Protein AF-A0A2N1W9L8-F1 (afdb_monomer_lite)

Foldseek 3Di:
DDDDDDDDDDDDDDPDDDDDDDDDDPPDDDDDDDDDDPPPPPPPPPPPVVVVVVVVVVVVVVVVLLVQLVVLCVVLVHDSVLSSVLQVVCVVVVHDSVVSSVVCCVQAVSDQQDADPVGDGD

Sequence (122 aa):
MLKRLMAQGAVLGVGALALLGLGTVSSFLAGPMTSDTVIDTTVVIPVDSTTMASQLAMTRGELERAHRILEFSGRYRIPAALSARIYDTAVAEGIPPALGFQLVKIESGFKNTAQSHMDAIG

Structure (mmCIF, N/CA/C/O backbone):
data_AF-A0A2N1W9L8-F1
#
_entry.id   AF-A0A2N1W9L8-F1
#
loop_
_atom_site.group_PDB
_atom_site.id
_atom_site.type_symbol
_atom_site.label_atom_id
_atom_site.label_alt_id
_atom_site.label_comp_id
_atom_site.label_asym_id
_atom_site.label_entity_id
_atom_site.label_seq_id
_atom_site.pdbx_PDB_ins_code
_atom_site.Cartn_x
_atom_site.Cartn_y
_atom_site.Cartn_z
_atom_site.occupancy
_atom_site.B_iso_or_equiv
_atom_site.auth_seq_id
_atom_site.auth_comp_id
_atom_site.auth_asym_id
_atom_site.auth_atom_id
_atom_site.pdbx_PDB_model_num
ATOM 1 N N . MET A 1 1 ? 30.190 -41.091 55.074 1.00 44.47 1 MET A N 1
ATOM 2 C CA . MET A 1 1 ? 30.737 -39.726 54.892 1.00 44.47 1 MET A CA 1
ATOM 3 C C . MET A 1 1 ? 29.562 -38.806 54.584 1.00 44.47 1 MET A C 1
ATOM 5 O O . MET A 1 1 ? 29.072 -38.809 53.472 1.00 44.47 1 MET A O 1
ATOM 9 N N . LEU A 1 2 ? 28.809 -38.371 55.590 1.00 40.88 2 LEU A N 1
ATOM 10 C CA . LEU A 1 2 ? 29.051 -37.203 56.446 1.00 40.88 2 LEU A CA 1
ATOM 11 C C . LEU A 1 2 ? 28.939 -35.861 55.693 1.00 40.88 2 LEU A C 1
ATOM 13 O O . LEU A 1 2 ? 29.883 -35.431 55.049 1.00 40.88 2 LEU A O 1
ATOM 17 N N . LYS A 1 3 ? 27.772 -35.232 55.903 1.00 46.94 3 LYS A N 1
ATOM 18 C CA . LYS A 1 3 ? 27.503 -33.800 56.122 1.00 46.94 3 LYS A CA 1
ATOM 19 C C . LYS A 1 3 ? 28.037 -32.790 55.104 1.00 46.94 3 LYS A C 1
ATOM 21 O O . LYS A 1 3 ? 29.234 -32.570 55.020 1.00 46.94 3 LYS A O 1
ATOM 26 N N . ARG A 1 4 ? 27.096 -32.013 54.560 1.00 54.12 4 ARG A N 1
ATOM 27 C CA . ARG A 1 4 ? 27.017 -30.538 54.638 1.00 54.12 4 ARG A CA 1
ATOM 28 C C . ARG A 1 4 ? 25.557 -30.160 54.324 1.00 54.12 4 ARG A C 1
ATOM 30 O O . ARG A 1 4 ? 25.085 -30.460 53.239 1.00 54.12 4 ARG A O 1
ATOM 37 N N . LEU A 1 5 ? 24.721 -29.907 55.341 1.00 55.69 5 LEU A N 1
ATOM 38 C CA . LEU A 1 5 ? 24.396 -28.570 55.886 1.00 55.69 5 LEU A CA 1
ATOM 39 C C . LEU A 1 5 ? 24.072 -27.581 54.757 1.00 55.69 5 LEU A C 1
ATOM 41 O O . LEU A 1 5 ? 24.957 -27.247 53.982 1.00 55.69 5 LEU A O 1
ATOM 45 N N . MET A 1 6 ? 22.778 -27.284 54.572 1.00 47.31 6 MET A N 1
ATOM 46 C CA . MET A 1 6 ? 22.119 -26.055 55.072 1.00 47.31 6 MET A CA 1
ATOM 47 C C . MET A 1 6 ? 22.577 -24.817 54.293 1.00 47.31 6 MET A C 1
ATOM 49 O O . MET A 1 6 ? 23.763 -24.618 54.109 1.00 47.31 6 MET A O 1
ATOM 53 N N . ALA A 1 7 ? 21.742 -23.898 53.839 1.00 48.84 7 ALA A N 1
ATOM 54 C CA . ALA A 1 7 ? 20.338 -23.593 54.044 1.00 48.84 7 ALA A CA 1
ATOM 55 C C . ALA A 1 7 ? 19.939 -22.610 52.925 1.00 48.84 7 ALA A C 1
ATOM 57 O O . ALA A 1 7 ? 20.820 -22.117 52.226 1.00 48.84 7 ALA A O 1
ATOM 58 N N . GLN A 1 8 ? 18.643 -22.298 52.854 1.00 47.62 8 GLN A N 1
ATOM 59 C CA . GLN A 1 8 ? 17.927 -21.341 51.990 1.00 47.62 8 GLN A CA 1
ATOM 60 C C . GLN A 1 8 ? 16.968 -22.124 51.095 1.00 47.62 8 GLN A C 1
ATOM 62 O O . GLN A 1 8 ? 17.382 -22.939 50.287 1.00 47.62 8 GLN A O 1
ATOM 67 N N . GLY A 1 9 ? 15.659 -21.989 51.193 1.00 46.00 9 GLY A N 1
ATOM 68 C CA . GLY A 1 9 ? 14.807 -21.168 52.036 1.00 46.00 9 GLY A CA 1
A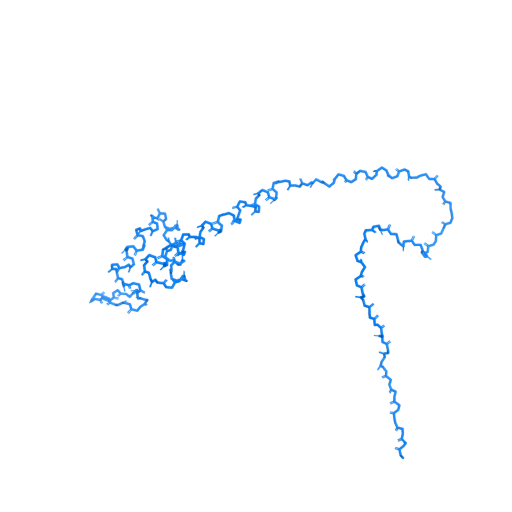TOM 69 C C . GLY A 1 9 ? 13.414 -21.466 51.506 1.00 46.00 9 GLY A C 1
ATOM 70 O O . GLY A 1 9 ? 13.136 -21.224 50.336 1.00 46.00 9 GLY A O 1
ATOM 71 N N . ALA A 1 10 ? 12.597 -22.126 52.317 1.00 50.41 10 ALA A N 1
ATOM 72 C CA . ALA A 1 10 ? 11.261 -22.538 51.935 1.00 50.41 10 ALA A CA 1
ATOM 73 C C . ALA A 1 10 ? 10.368 -21.311 51.730 1.00 50.41 10 ALA A C 1
ATOM 75 O O . ALA A 1 10 ? 10.184 -20.549 52.672 1.00 50.41 10 ALA A O 1
ATOM 76 N N . VAL A 1 11 ? 9.760 -21.180 50.550 1.00 53.06 11 VAL A N 1
ATOM 77 C CA . VAL A 1 11 ? 8.442 -20.548 50.397 1.00 53.06 11 VAL A CA 1
ATOM 78 C C . VAL A 1 11 ? 7.656 -21.355 49.357 1.00 53.06 11 VAL A C 1
ATOM 80 O O . VAL A 1 11 ? 7.695 -21.098 48.158 1.00 53.06 11 VAL A O 1
ATOM 83 N N . LEU A 1 12 ? 6.974 -22.393 49.853 1.00 47.12 12 LEU A N 1
ATOM 84 C CA . LEU A 1 12 ? 5.680 -22.851 49.330 1.00 47.12 12 LEU A CA 1
ATOM 85 C C . LEU A 1 12 ? 4.770 -21.613 49.249 1.00 47.12 12 LEU A C 1
ATOM 87 O O . LEU A 1 12 ? 4.773 -20.811 50.171 1.00 47.12 12 LEU A O 1
ATOM 91 N N . GLY A 1 13 ? 3.971 -21.346 48.232 1.00 43.41 13 GLY A N 1
ATOM 92 C CA . GLY A 1 13 ? 3.300 -22.204 47.278 1.00 43.41 13 GLY A CA 1
ATOM 93 C C . GLY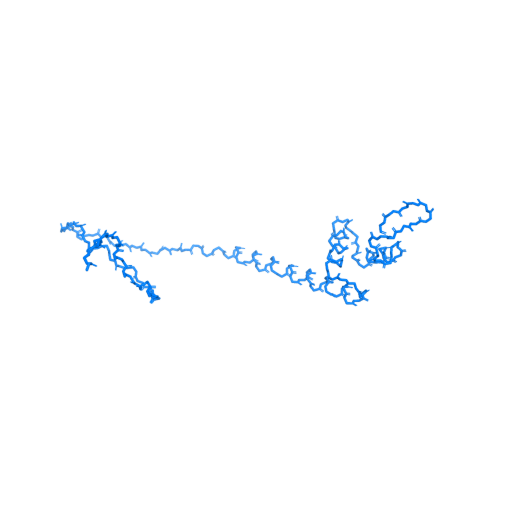 A 1 13 ? 1.922 -21.568 47.061 1.00 43.41 13 GLY A C 1
ATOM 94 O O . GLY A 1 13 ? 1.348 -21.011 47.990 1.00 43.41 13 GLY A O 1
ATOM 95 N N . VAL A 1 14 ? 1.395 -21.680 45.842 1.00 46.19 14 VAL A N 1
ATOM 96 C CA . VAL A 1 14 ? -0.037 -21.530 45.529 1.00 46.19 14 VAL A CA 1
ATOM 97 C C . VAL A 1 14 ? -0.619 -20.115 45.703 1.00 46.19 14 VAL A C 1
ATOM 99 O O . VAL A 1 14 ? -1.362 -19.822 46.633 1.00 46.19 14 VAL A O 1
ATOM 102 N N . GLY A 1 15 ? -0.381 -19.253 44.713 1.00 40.50 15 GLY A N 1
ATOM 103 C CA . GLY A 1 15 ? -1.266 -18.119 44.428 1.00 40.50 15 GLY A CA 1
ATOM 104 C C . GLY A 1 15 ? -2.424 -18.572 43.543 1.00 40.50 15 GLY A C 1
ATOM 105 O O . GLY A 1 15 ? -2.420 -18.309 42.343 1.00 40.50 15 GLY A O 1
ATOM 106 N N . ALA A 1 16 ? -3.361 -19.331 44.115 1.00 46.41 16 ALA A N 1
ATOM 107 C CA . ALA A 1 16 ? -4.597 -19.705 43.446 1.00 46.41 16 ALA A CA 1
ATOM 108 C C . ALA A 1 16 ? -5.485 -18.470 43.245 1.00 46.41 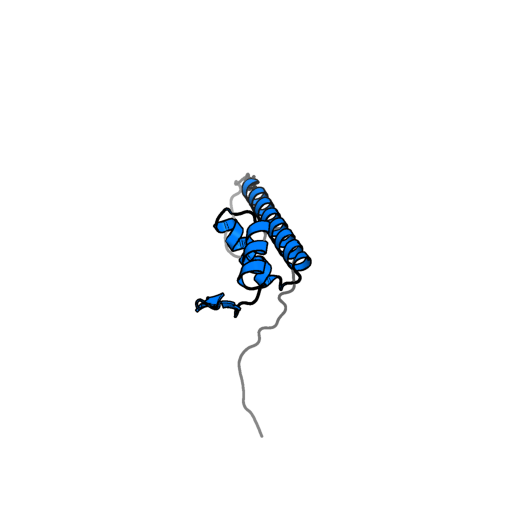16 ALA A C 1
ATOM 110 O O . ALA A 1 16 ? -5.664 -17.655 44.149 1.00 46.41 16 ALA A O 1
ATOM 111 N N . LEU A 1 17 ? -6.046 -18.383 42.040 1.00 45.31 17 LEU A N 1
ATOM 112 C CA . LEU A 1 17 ? -7.204 -17.577 41.676 1.00 45.31 17 LEU A CA 1
ATOM 113 C C . LEU A 1 17 ? -8.232 -17.503 42.818 1.00 45.31 17 LEU A C 1
ATOM 115 O O . LEU A 1 17 ? -8.843 -18.510 43.168 1.00 45.31 17 LEU A O 1
ATOM 119 N N . ALA A 1 18 ? -8.499 -16.290 43.292 1.00 46.50 18 ALA A N 1
ATOM 120 C CA . ALA A 1 18 ? -9.763 -15.934 43.920 1.00 46.50 18 ALA A CA 1
ATOM 121 C C . ALA A 1 18 ? -10.362 -14.776 43.114 1.00 46.50 18 ALA A C 1
ATOM 123 O O . ALA A 1 18 ? -10.189 -13.598 43.411 1.00 46.50 18 ALA A O 1
ATOM 124 N N . LEU A 1 19 ? -11.023 -15.156 42.020 1.00 49.06 19 LEU A N 1
ATOM 125 C CA . LEU A 1 19 ? -12.172 -14.423 41.508 1.00 49.06 19 LEU A CA 1
ATOM 126 C C . LEU A 1 19 ? -13.165 -14.280 42.662 1.00 49.06 19 LEU A C 1
ATOM 128 O O . LEU A 1 19 ? -13.510 -15.297 43.256 1.00 49.06 19 LEU A O 1
ATOM 132 N N . LEU A 1 20 ? -13.589 -13.049 42.947 1.00 43.31 20 LEU A N 1
ATOM 133 C CA . LEU A 1 20 ? -14.898 -12.608 43.452 1.00 43.31 20 LEU A CA 1
ATOM 134 C C . LEU A 1 20 ? -14.701 -11.269 44.172 1.00 43.31 20 LEU A C 1
ATOM 136 O O . LEU A 1 20 ? -13.709 -11.055 44.863 1.00 43.31 20 LEU A O 1
ATOM 140 N N . GLY A 1 21 ? -15.628 -10.341 43.936 1.00 45.34 21 GLY A N 1
ATOM 141 C CA . GLY A 1 21 ? -15.633 -9.028 44.568 1.00 45.34 21 GLY A CA 1
ATOM 142 C C . GLY A 1 21 ? -15.779 -9.089 46.091 1.00 45.34 21 GLY A C 1
ATOM 143 O O . GLY A 1 21 ? -15.875 -10.158 46.681 1.00 45.34 21 GLY A O 1
ATOM 144 N N . LEU A 1 22 ? -15.884 -7.894 46.673 1.00 42.69 22 LEU A N 1
ATOM 145 C CA . LEU A 1 22 ? -15.936 -7.558 48.101 1.00 42.69 22 LEU A CA 1
ATOM 146 C C . LEU A 1 22 ? -14.551 -7.335 48.715 1.00 42.69 22 LEU A C 1
ATOM 148 O O . LEU A 1 22 ? -13.845 -8.248 49.131 1.00 42.69 22 LEU A O 1
ATOM 152 N N . GLY A 1 23 ? -14.189 -6.055 48.810 1.00 49.44 23 GLY A N 1
ATOM 153 C CA . GLY A 1 23 ? -13.136 -5.626 49.710 1.00 49.44 23 GLY A CA 1
ATOM 154 C C . GLY A 1 23 ? -13.563 -5.856 51.152 1.00 49.44 23 GLY A C 1
ATOM 155 O O . GLY A 1 23 ? -14.592 -5.342 51.556 1.00 49.44 23 GLY A O 1
ATOM 156 N N . THR A 1 24 ? -12.753 -6.592 51.907 1.00 45.94 24 THR A N 1
ATOM 157 C CA . THR A 1 24 ? -12.573 -6.465 53.361 1.00 45.94 24 THR A CA 1
ATOM 158 C C . THR A 1 24 ? -11.421 -7.378 53.775 1.00 45.94 24 THR A C 1
ATOM 160 O O . THR A 1 24 ? -11.587 -8.587 53.706 1.00 45.94 24 THR A O 1
ATOM 163 N N . VAL A 1 25 ? -10.297 -6.816 54.234 1.00 41.56 25 VAL A N 1
ATOM 164 C CA . VAL A 1 25 ? -9.525 -7.302 55.404 1.00 41.56 25 VAL A CA 1
ATOM 165 C C . VAL A 1 25 ? -8.606 -6.182 55.926 1.00 41.56 25 VAL A C 1
ATOM 167 O O . VAL A 1 25 ? -7.407 -6.355 56.112 1.00 41.56 25 VAL A O 1
ATOM 170 N N . SER A 1 26 ? -9.163 -4.999 56.194 1.00 51.72 26 SER A N 1
ATOM 171 C CA . SER A 1 26 ? -8.480 -3.990 57.021 1.00 51.72 26 SER A CA 1
ATOM 172 C C . SER A 1 26 ? -8.869 -4.219 58.475 1.00 51.72 26 SER A C 1
ATOM 174 O O . SER A 1 26 ? -9.672 -3.489 59.045 1.00 51.72 26 SER A O 1
ATOM 176 N N . SER A 1 27 ? -8.388 -5.304 59.073 1.00 52.53 27 SER A N 1
ATOM 177 C CA . SER A 1 27 ? -8.638 -5.580 60.490 1.00 52.53 27 SER A CA 1
ATOM 178 C C . SER A 1 27 ? -7.478 -6.351 61.082 1.00 52.53 27 SER A C 1
ATOM 180 O O . SER A 1 27 ? -7.613 -7.525 61.396 1.00 52.53 27 SER A O 1
ATOM 182 N N . PHE A 1 28 ? -6.330 -5.691 61.228 1.00 50.81 28 PHE A N 1
ATOM 183 C CA . PHE A 1 28 ? -5.315 -6.199 62.149 1.00 50.81 28 PHE A CA 1
ATOM 184 C C . PHE A 1 28 ? -4.646 -5.162 63.048 1.00 50.81 28 PHE A C 1
ATOM 186 O O . PHE A 1 28 ? -4.059 -5.576 64.039 1.00 50.81 28 PHE A O 1
ATOM 193 N N . LEU A 1 29 ? -4.799 -3.849 62.843 1.00 48.84 29 LEU A N 1
ATOM 194 C CA . LEU A 1 29 ? -4.278 -2.877 63.809 1.00 48.84 29 LEU A CA 1
ATOM 195 C C . LEU A 1 29 ? -5.259 -1.724 64.090 1.00 48.84 29 LEU A C 1
ATOM 197 O O . LEU A 1 29 ? -5.471 -0.863 63.247 1.00 48.84 29 LEU A O 1
ATOM 201 N N . ALA A 1 30 ? -5.716 -1.707 65.347 1.00 43.25 30 ALA A N 1
ATOM 202 C CA . ALA A 1 30 ? -5.930 -0.533 66.201 1.00 43.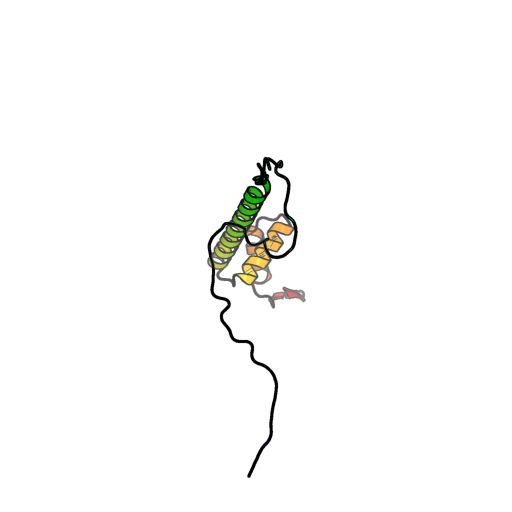25 30 ALA A CA 1
ATOM 203 C C . ALA A 1 30 ? -7.308 0.172 66.226 1.00 43.25 30 ALA A C 1
ATOM 205 O O . ALA A 1 30 ? -7.632 0.978 65.363 1.00 43.25 30 ALA A O 1
ATOM 206 N N . GLY A 1 31 ? -8.014 -0.013 67.355 1.00 37.91 31 GLY A N 1
ATOM 207 C CA . GLY A 1 31 ? -8.773 1.052 68.036 1.00 37.91 31 GLY A CA 1
ATOM 208 C C . GLY A 1 31 ? -10.289 0.836 68.186 1.00 37.91 31 GLY A C 1
ATOM 209 O O . GLY A 1 31 ? -10.979 0.753 67.175 1.00 37.91 31 GLY A O 1
ATOM 210 N N . PRO A 1 32 ? -10.847 0.782 69.414 1.00 47.84 32 PRO A N 1
ATOM 211 C CA . PRO A 1 32 ? -12.289 0.853 69.632 1.00 47.84 32 PRO A CA 1
ATOM 212 C C . PRO A 1 32 ? -12.788 2.310 69.701 1.00 47.84 32 PRO A C 1
ATOM 214 O O . PRO A 1 32 ? -12.121 3.161 70.283 1.00 47.84 32 PRO A O 1
ATOM 217 N N . MET A 1 33 ? -14.032 2.513 69.242 1.00 41.53 33 MET A N 1
ATOM 218 C CA . MET A 1 33 ? -14.874 3.726 69.343 1.00 41.53 33 MET A CA 1
ATOM 219 C C . MET A 1 33 ? -14.546 4.817 68.303 1.00 41.53 33 MET A C 1
ATOM 221 O O . MET A 1 33 ? -13.393 5.158 68.109 1.00 41.53 33 MET A O 1
ATOM 225 N N . THR A 1 34 ? -15.478 5.415 67.562 1.00 43.84 34 THR A N 1
ATOM 226 C CA . THR A 1 34 ? -16.921 5.647 67.737 1.00 43.84 34 THR A CA 1
ATOM 227 C C . THR A 1 34 ? -17.617 5.682 66.373 1.00 43.84 34 THR A C 1
ATOM 229 O O . THR A 1 34 ? -17.072 6.211 65.407 1.00 43.84 34 THR A O 1
ATOM 232 N N . SER A 1 35 ? -18.841 5.165 66.317 1.00 54.19 35 SER A N 1
ATOM 233 C CA . SER A 1 35 ? -19.767 5.272 65.191 1.00 54.19 35 SER A CA 1
ATOM 234 C C . SER A 1 35 ? -20.085 6.729 64.849 1.00 54.19 35 SER A C 1
ATOM 236 O O . SER A 1 35 ? -20.617 7.425 65.704 1.00 54.19 35 SER A O 1
ATOM 238 N N . ASP A 1 36 ? -19.785 7.160 63.626 1.00 44.34 36 ASP A N 1
ATOM 239 C CA . ASP A 1 36 ? -20.701 7.891 62.736 1.00 44.34 36 ASP A CA 1
ATOM 240 C C . ASP A 1 36 ? -19.943 8.247 61.452 1.00 44.34 36 ASP A C 1
ATOM 242 O O . ASP A 1 36 ? -19.231 9.245 61.352 1.00 44.34 36 ASP A O 1
ATOM 246 N N . THR A 1 37 ? -20.005 7.372 60.458 1.00 48.47 37 THR A N 1
ATOM 247 C CA . THR A 1 37 ? -19.634 7.753 59.096 1.00 48.47 37 THR A CA 1
ATOM 248 C C . THR A 1 37 ? -20.550 6.984 58.169 1.00 48.47 37 THR A C 1
ATOM 250 O O . THR A 1 37 ? -20.268 5.858 57.762 1.00 48.47 37 THR A O 1
ATOM 253 N N . VAL A 1 38 ? -21.699 7.587 57.875 1.00 49.06 38 VAL A N 1
ATOM 254 C CA . VAL A 1 38 ? -22.497 7.232 56.706 1.00 49.06 38 VAL A CA 1
ATOM 255 C C . VAL A 1 38 ? -21.628 7.545 55.490 1.00 49.06 38 VAL A C 1
ATOM 257 O O . VAL A 1 38 ? -21.544 8.690 55.053 1.00 49.06 38 VAL A O 1
ATOM 260 N N . ILE A 1 39 ? -20.898 6.545 54.988 1.00 52.19 39 ILE A N 1
ATOM 261 C CA . ILE A 1 39 ? -20.160 6.688 53.736 1.00 52.19 39 ILE A CA 1
ATOM 262 C C . ILE A 1 39 ? -21.189 6.600 52.609 1.00 52.19 39 ILE A C 1
ATOM 264 O O . ILE A 1 39 ? -21.482 5.518 52.101 1.00 52.19 39 ILE A O 1
ATOM 268 N N . ASP A 1 40 ? -21.760 7.745 52.241 1.00 50.09 40 ASP A N 1
ATOM 269 C CA . ASP A 1 40 ? -22.490 7.919 50.988 1.00 50.09 40 ASP A CA 1
ATOM 270 C C . ASP A 1 40 ? -21.498 7.752 49.826 1.00 50.09 40 ASP A C 1
ATOM 272 O O . ASP A 1 40 ? -20.891 8.693 49.321 1.00 50.09 40 ASP A O 1
ATOM 276 N N . THR A 1 41 ? -21.228 6.491 49.486 1.00 53.75 41 THR A N 1
ATOM 277 C CA . THR A 1 41 ? -20.294 6.096 48.430 1.00 53.75 41 THR A CA 1
ATOM 278 C C . THR A 1 41 ? -21.073 5.830 47.153 1.00 53.75 41 THR A C 1
ATOM 280 O O . THR A 1 41 ? -20.950 4.769 46.543 1.00 53.75 41 THR A O 1
ATOM 283 N N . THR A 1 42 ? -21.863 6.793 46.686 1.00 56.88 42 THR A N 1
ATOM 284 C CA . THR A 1 42 ? -22.109 6.881 45.245 1.00 56.88 42 THR A CA 1
ATOM 285 C C . THR A 1 42 ? -20.834 7.392 44.587 1.00 56.88 42 THR A C 1
ATOM 287 O O . THR A 1 42 ? -20.720 8.556 44.210 1.00 56.88 42 THR A O 1
ATOM 290 N N . VAL A 1 43 ? -19.840 6.509 44.448 1.00 60.66 43 VAL A N 1
ATOM 291 C CA . VAL A 1 43 ? -18.777 6.693 43.460 1.00 60.66 43 VAL A CA 1
ATOM 292 C C . VAL A 1 43 ? -19.460 6.563 42.106 1.00 60.66 43 VAL A C 1
ATOM 294 O O . VAL A 1 43 ? -19.609 5.478 41.548 1.00 60.66 43 VAL A O 1
ATOM 297 N N . VAL A 1 44 ? -19.947 7.692 41.602 1.00 60.69 44 VAL A N 1
ATOM 298 C CA . VAL A 1 44 ? -20.298 7.838 40.197 1.00 60.69 44 VAL A CA 1
ATOM 299 C C . VAL A 1 44 ? -18.973 7.728 39.459 1.00 60.69 44 VAL A C 1
ATOM 301 O O . VAL A 1 44 ? -18.229 8.697 39.381 1.00 60.69 44 VAL A O 1
ATOM 304 N N . ILE A 1 45 ? -18.629 6.529 38.986 1.00 61.88 45 ILE A N 1
ATOM 305 C CA . ILE A 1 45 ? -17.574 6.370 37.988 1.00 61.88 45 ILE A CA 1
ATOM 306 C C . ILE A 1 45 ? -18.142 7.028 36.728 1.00 61.88 45 ILE A C 1
ATOM 308 O O . ILE A 1 45 ? -19.111 6.495 36.177 1.00 61.88 45 ILE A O 1
ATOM 312 N N . PRO A 1 46 ? -17.623 8.182 36.271 1.00 56.91 46 PRO A N 1
ATOM 313 C CA . PRO A 1 46 ? -18.032 8.718 34.989 1.00 56.91 46 PRO A CA 1
ATOM 314 C C . PRO A 1 46 ? -17.525 7.736 33.934 1.00 56.91 46 PRO A C 1
ATOM 316 O O . PRO A 1 46 ? -16.341 7.696 33.607 1.00 56.91 46 PRO A O 1
ATOM 319 N N . VAL A 1 47 ? -18.414 6.873 33.448 1.00 60.47 47 VAL A N 1
ATOM 320 C CA . VAL A 1 47 ? -18.130 6.026 32.295 1.00 60.47 47 VAL A CA 1
ATOM 321 C C . VAL A 1 47 ? -18.007 6.980 31.114 1.00 60.47 47 VAL A C 1
ATOM 323 O O . VAL A 1 47 ? -19.011 7.466 30.593 1.00 60.47 47 VAL A O 1
ATOM 326 N N . ASP A 1 48 ? -16.772 7.311 30.739 1.00 63.03 48 ASP A N 1
ATOM 327 C CA . ASP A 1 48 ? -16.494 8.206 29.621 1.00 63.03 48 ASP A CA 1
ATOM 328 C C . ASP A 1 48 ? -16.841 7.495 28.309 1.00 63.03 48 ASP A C 1
ATOM 330 O O . ASP A 1 48 ? -16.012 6.858 27.656 1.00 63.03 48 ASP A O 1
ATOM 334 N N . SER A 1 49 ? -18.118 7.570 27.945 1.00 71.12 49 SER A N 1
ATOM 335 C CA . SER A 1 49 ? -18.681 7.034 26.703 1.00 71.12 49 SER A CA 1
ATOM 336 C C . SER A 1 49 ? -17.929 7.502 25.449 1.00 71.12 49 SER A C 1
ATOM 338 O O . SER A 1 49 ? -17.880 6.774 24.454 1.00 71.12 49 SER A O 1
ATOM 340 N N . THR A 1 50 ? -17.262 8.656 25.515 1.00 72.81 50 THR A N 1
ATOM 341 C CA . THR A 1 50 ? -16.426 9.211 24.444 1.00 72.81 50 THR A CA 1
ATOM 342 C C . THR A 1 50 ? -15.215 8.327 24.157 1.00 72.81 50 THR A C 1
ATOM 344 O O . THR A 1 50 ? -14.864 8.113 22.996 1.00 72.81 50 THR A O 1
ATOM 347 N N . THR A 1 51 ? -14.595 7.753 25.195 1.00 77.56 51 THR A N 1
ATOM 348 C CA . THR A 1 51 ? -13.416 6.883 25.036 1.00 77.56 51 THR A CA 1
ATOM 349 C C . THR A 1 51 ? -13.768 5.578 24.333 1.00 77.56 51 THR A C 1
ATOM 351 O O . THR A 1 51 ? -13.050 5.159 23.427 1.00 77.56 51 THR A O 1
ATOM 354 N N . MET A 1 52 ? -14.899 4.968 24.691 1.00 76.12 52 MET A N 1
ATOM 355 C CA . MET A 1 52 ? -15.383 3.736 24.065 1.00 76.12 52 MET A CA 1
ATOM 356 C C . MET A 1 52 ? -15.799 3.980 22.609 1.00 76.12 52 MET A C 1
ATOM 358 O O . MET A 1 52 ? -15.451 3.200 21.724 1.00 76.12 52 MET A O 1
ATOM 362 N N . ALA A 1 53 ? -16.494 5.089 22.335 1.00 79.12 53 ALA A N 1
ATOM 363 C CA . ALA A 1 53 ? -16.880 5.471 20.977 1.00 79.12 53 ALA A CA 1
ATOM 364 C C . ALA A 1 53 ? -15.661 5.744 20.079 1.00 79.12 53 ALA A C 1
ATOM 366 O O . ALA A 1 53 ? -15.631 5.301 18.929 1.00 79.12 53 ALA A O 1
ATOM 367 N N . SER A 1 54 ? -14.639 6.418 20.614 1.00 80.94 54 SER A N 1
ATOM 368 C CA . SER A 1 54 ? -13.375 6.671 19.917 1.00 80.94 54 SER A CA 1
ATOM 369 C C . SER A 1 54 ? -12.646 5.369 19.572 1.00 80.94 54 SER A C 1
ATOM 371 O O . SER A 1 54 ? -12.304 5.141 18.412 1.00 80.94 54 SER A O 1
ATOM 373 N N . GLN A 1 55 ? -12.504 4.457 20.540 1.00 81.94 55 GLN A N 1
ATOM 374 C CA . GLN A 1 55 ? -11.876 3.150 20.317 1.00 81.94 55 GLN A CA 1
ATOM 375 C C . GLN A 1 55 ? -12.594 2.347 19.223 1.00 81.94 55 GLN A C 1
ATOM 377 O O . GLN A 1 55 ? -11.948 1.807 18.327 1.00 81.94 55 GLN A O 1
ATOM 382 N N . LEU A 1 56 ? -13.931 2.331 19.231 1.00 84.12 56 LEU A N 1
ATOM 383 C CA . LEU A 1 56 ? -14.719 1.664 18.191 1.00 84.12 56 LEU A CA 1
ATOM 384 C C . LEU A 1 56 ? -14.512 2.284 16.804 1.00 84.12 56 LEU A C 1
ATOM 386 O O . LEU A 1 56 ? -14.433 1.554 15.814 1.00 84.12 56 LEU A O 1
ATOM 390 N N . ALA A 1 57 ? -14.438 3.613 16.713 1.00 84.62 57 ALA A N 1
ATOM 391 C CA . ALA A 1 57 ? -14.174 4.302 15.454 1.00 84.62 57 ALA A CA 1
ATOM 392 C C . ALA A 1 57 ? -12.782 3.952 14.902 1.00 84.62 57 ALA A C 1
ATOM 394 O O . ALA A 1 57 ? -12.654 3.671 13.710 1.00 84.62 57 ALA A O 1
ATOM 395 N N . MET A 1 58 ? -11.768 3.879 15.770 1.00 87.06 58 MET A N 1
ATOM 396 C CA . MET A 1 58 ? -10.412 3.472 15.393 1.00 87.06 58 MET A CA 1
ATOM 397 C C . MET A 1 58 ? -10.380 2.038 14.859 1.00 87.06 58 MET A C 1
ATOM 399 O O . MET A 1 58 ? -9.894 1.808 13.753 1.00 87.06 58 MET A O 1
ATOM 403 N N . THR A 1 59 ? -10.977 1.083 15.580 1.00 89.50 59 THR A N 1
ATOM 404 C CA . THR A 1 59 ? -11.021 -0.322 15.143 1.00 89.50 59 THR A CA 1
ATOM 405 C C . THR A 1 59 ? -11.744 -0.485 13.806 1.00 89.50 59 THR A C 1
ATOM 407 O O . THR A 1 59 ? -11.319 -1.267 12.956 1.00 89.50 59 THR A O 1
ATOM 410 N N . ARG A 1 60 ? -12.833 0.264 13.584 1.00 90.00 60 ARG A N 1
ATOM 411 C CA . ARG A 1 60 ? -13.549 0.253 12.299 1.00 90.00 60 ARG A CA 1
ATOM 412 C C . ARG A 1 60 ? -12.681 0.781 11.160 1.00 90.00 60 ARG A C 1
ATOM 414 O O . ARG A 1 60 ? -12.654 0.158 10.102 1.00 90.00 60 ARG A O 1
ATOM 421 N N . GLY A 1 61 ? -11.953 1.873 11.387 1.00 92.81 61 GLY A N 1
ATOM 422 C CA . GLY A 1 61 ? -11.029 2.430 10.399 1.00 92.81 61 GLY A CA 1
ATOM 423 C C . GLY A 1 61 ? -9.894 1.466 10.045 1.00 92.81 61 GLY A C 1
ATOM 424 O O . GLY A 1 61 ? -9.582 1.278 8.869 1.00 92.81 61 GLY A O 1
ATOM 425 N N . GLU A 1 62 ? -9.317 0.791 11.041 1.00 93.44 62 GLU A N 1
ATOM 426 C CA . GLU A 1 62 ? -8.280 -0.223 10.820 1.00 93.44 62 GLU A CA 1
ATOM 427 C C . GLU A 1 62 ? -8.799 -1.420 10.019 1.00 93.44 62 GLU A C 1
ATOM 429 O O . GLU A 1 62 ? -8.117 -1.890 9.105 1.00 93.44 62 GLU A O 1
ATOM 434 N N . LEU A 1 63 ? -10.017 -1.886 10.314 1.00 95.25 63 LEU A N 1
ATOM 435 C CA . LEU A 1 63 ? -10.648 -2.983 9.585 1.00 95.25 63 LEU A CA 1
ATOM 436 C C . LEU A 1 63 ? -10.946 -2.602 8.136 1.00 95.25 63 LEU A C 1
ATOM 438 O O . LEU A 1 63 ? -10.669 -3.387 7.230 1.00 95.25 63 LEU A O 1
ATOM 442 N N . GLU A 1 64 ? -11.479 -1.404 7.902 1.00 95.50 64 GLU A N 1
ATOM 443 C CA . GLU A 1 64 ? -11.738 -0.922 6.548 1.00 95.50 64 GLU A CA 1
ATOM 444 C C . GLU A 1 64 ? -10.436 -0.808 5.751 1.00 95.50 64 GLU A C 1
ATOM 446 O O . GLU A 1 64 ? -10.341 -1.334 4.639 1.00 95.50 64 GLU A O 1
ATOM 451 N N . ARG A 1 65 ? -9.391 -0.221 6.344 1.00 96.81 65 ARG A N 1
ATOM 452 C CA . ARG A 1 65 ? -8.062 -0.165 5.731 1.00 96.81 65 ARG A CA 1
ATOM 453 C C . ARG A 1 65 ? -7.530 -1.564 5.410 1.00 96.81 65 ARG A C 1
ATOM 455 O O . ARG A 1 65 ? -7.080 -1.802 4.290 1.00 96.81 65 ARG A O 1
ATOM 462 N N . ALA A 1 66 ? -7.596 -2.501 6.355 1.00 97.44 66 ALA A N 1
ATOM 463 C CA . ALA A 1 66 ? -7.146 -3.875 6.145 1.00 97.44 66 ALA A CA 1
ATOM 464 C C . ALA A 1 66 ? -7.925 -4.563 5.013 1.00 97.44 66 ALA A C 1
ATOM 466 O O . ALA A 1 66 ? -7.323 -5.206 4.151 1.00 97.44 66 ALA A O 1
ATOM 467 N N . HIS A 1 67 ? -9.247 -4.377 4.968 1.00 97.69 67 HIS A N 1
ATOM 468 C CA . HIS A 1 67 ? -10.095 -4.904 3.905 1.00 97.69 67 HIS A CA 1
ATOM 469 C C . HIS A 1 67 ? -9.664 -4.379 2.532 1.00 97.69 67 HIS A C 1
ATOM 471 O O . HIS A 1 67 ? -9.463 -5.173 1.613 1.00 97.69 67 HIS A O 1
ATOM 477 N N . ARG A 1 68 ? -9.430 -3.067 2.404 1.00 97.94 68 ARG A N 1
ATOM 478 C CA . ARG A 1 68 ? -8.946 -2.457 1.156 1.00 97.94 68 ARG A CA 1
ATOM 479 C C . ARG A 1 68 ? -7.589 -3.004 0.732 1.00 97.94 68 ARG A C 1
ATOM 481 O O . ARG A 1 68 ? -7.408 -3.362 -0.430 1.00 97.94 68 ARG A O 1
ATOM 488 N N . ILE A 1 69 ? -6.643 -3.119 1.661 1.00 98.31 69 ILE A N 1
ATOM 489 C CA . ILE A 1 69 ? -5.308 -3.665 1.378 1.00 98.31 69 ILE A CA 1
ATOM 490 C C . ILE A 1 69 ? -5.402 -5.099 0.846 1.00 98.31 69 ILE A C 1
ATOM 492 O O . ILE A 1 69 ? -4.717 -5.438 -0.125 1.00 98.31 69 ILE A O 1
ATOM 496 N N . LEU A 1 70 ? -6.251 -5.934 1.449 1.00 98.38 70 LEU A N 1
ATOM 497 C CA . LEU A 1 70 ? -6.466 -7.315 1.014 1.00 98.38 70 LEU A CA 1
ATOM 498 C C . LEU A 1 70 ? -7.190 -7.390 -0.337 1.00 98.38 70 LEU A C 1
ATOM 500 O O . LEU A 1 70 ? -6.803 -8.194 -1.186 1.00 98.38 70 LEU A O 1
ATOM 504 N N . GLU A 1 71 ? -8.177 -6.523 -0.574 1.00 98.44 71 GLU A N 1
ATOM 505 C CA . GLU A 1 71 ? -8.878 -6.397 -1.858 1.00 98.44 71 GLU A CA 1
ATOM 506 C C . GLU A 1 71 ? -7.882 -6.110 -2.994 1.00 98.44 71 GLU A C 1
ATOM 508 O O . GLU A 1 71 ? -7.850 -6.814 -4.009 1.00 98.44 71 GLU A O 1
ATOM 513 N N . PHE A 1 72 ? -7.013 -5.115 -2.806 1.00 98.38 72 PHE A N 1
ATOM 514 C CA . PHE A 1 72 ? -5.990 -4.758 -3.784 1.00 98.38 72 PHE A CA 1
ATOM 515 C C . PHE A 1 72 ? -4.904 -5.830 -3.933 1.00 98.38 72 PHE A C 1
ATOM 517 O O . PHE A 1 72 ? -4.506 -6.142 -5.058 1.00 98.38 72 PHE A O 1
ATOM 524 N N . SER A 1 73 ? -4.470 -6.440 -2.826 1.00 98.31 73 SER A N 1
ATOM 525 C CA . SER A 1 73 ? -3.512 -7.553 -2.835 1.00 98.31 73 SER A CA 1
ATOM 526 C C . SER A 1 73 ? -4.021 -8.707 -3.700 1.00 98.31 73 SER A C 1
ATOM 528 O O . SER A 1 73 ? -3.290 -9.188 -4.567 1.00 98.31 73 SER A O 1
ATOM 530 N N . GLY A 1 74 ? -5.291 -9.091 -3.533 1.00 98.19 74 GLY A N 1
ATOM 531 C CA . GLY A 1 74 ? -5.937 -10.129 -4.334 1.00 98.19 74 GLY A CA 1
ATOM 532 C C . GLY A 1 74 ? -6.099 -9.724 -5.799 1.00 98.19 74 GLY A C 1
ATOM 533 O O . GLY A 1 74 ? -5.707 -10.475 -6.692 1.00 98.19 74 GLY A O 1
ATOM 534 N N . ARG A 1 75 ? -6.610 -8.512 -6.058 1.00 98.12 75 ARG A N 1
ATOM 535 C CA . ARG A 1 75 ? -6.837 -7.988 -7.417 1.00 98.12 75 ARG A CA 1
ATOM 536 C C . ARG A 1 75 ? -5.561 -7.963 -8.258 1.00 98.12 75 ARG A C 1
ATOM 538 O O . ARG A 1 75 ? -5.583 -8.379 -9.415 1.00 98.12 75 ARG A O 1
ATOM 545 N N . TYR A 1 76 ? -4.463 -7.469 -7.691 1.00 97.31 76 TYR A N 1
ATOM 546 C CA . TYR A 1 76 ? -3.186 -7.334 -8.396 1.00 97.31 76 TYR A CA 1
ATOM 547 C C . TYR A 1 76 ? -2.256 -8.540 -8.216 1.00 97.31 76 TYR A C 1
ATOM 549 O O . TYR A 1 76 ? -1.233 -8.608 -8.892 1.00 97.31 76 TYR A O 1
ATOM 557 N N . ARG A 1 77 ? -2.630 -9.513 -7.371 1.00 97.69 77 ARG A N 1
ATOM 558 C CA . ARG A 1 77 ? -1.835 -10.708 -7.038 1.00 97.69 77 ARG A CA 1
ATOM 559 C C . ARG A 1 77 ? -0.430 -10.360 -6.533 1.00 97.69 77 ARG A C 1
ATOM 561 O O . ARG A 1 77 ? 0.557 -10.961 -6.949 1.00 97.69 77 ARG A O 1
ATOM 568 N N . ILE A 1 78 ? -0.358 -9.391 -5.624 1.00 97.31 78 ILE A N 1
ATOM 569 C CA . ILE A 1 78 ? 0.888 -8.943 -4.988 1.00 97.31 78 ILE A CA 1
ATOM 570 C C . ILE A 1 78 ? 0.868 -9.221 -3.481 1.00 97.31 78 ILE A C 1
ATOM 572 O O . ILE A 1 78 ? -0.217 -9.312 -2.901 1.00 97.31 78 ILE A O 1
ATOM 576 N N . PRO A 1 79 ? 2.030 -9.299 -2.805 1.00 97.75 79 PRO A N 1
ATOM 577 C CA . PRO A 1 79 ? 2.077 -9.469 -1.356 1.00 97.75 79 PRO A CA 1
ATOM 578 C C . PRO A 1 79 ? 1.314 -8.360 -0.616 1.00 97.75 79 PRO A C 1
ATOM 580 O O . PRO A 1 79 ? 1.441 -7.181 -0.954 1.00 97.75 79 PRO A O 1
ATOM 583 N N . ALA A 1 80 ? 0.583 -8.720 0.443 1.00 97.56 80 ALA A N 1
ATOM 584 C CA . ALA A 1 80 ? -0.198 -7.770 1.241 1.00 97.56 80 ALA A CA 1
ATOM 585 C C . ALA A 1 80 ? 0.655 -6.622 1.809 1.00 97.56 80 ALA A C 1
ATOM 587 O O . ALA A 1 80 ? 0.202 -5.484 1.851 1.00 97.56 80 ALA A O 1
ATOM 588 N N . ALA A 1 81 ? 1.916 -6.890 2.167 1.00 97.25 81 ALA A N 1
ATOM 589 C CA . ALA A 1 81 ? 2.847 -5.860 2.626 1.00 97.25 81 ALA A CA 1
ATOM 590 C C . ALA A 1 81 ? 3.172 -4.814 1.541 1.00 97.25 81 ALA A C 1
ATOM 592 O O . ALA A 1 81 ? 3.298 -3.633 1.848 1.00 97.25 81 ALA A O 1
ATOM 593 N N . LEU A 1 82 ? 3.290 -5.225 0.271 1.00 96.94 82 LEU A N 1
ATOM 594 C CA . LEU A 1 82 ? 3.476 -4.284 -0.838 1.00 96.94 82 LEU A CA 1
ATOM 595 C C . LEU A 1 82 ? 2.182 -3.509 -1.110 1.00 96.94 82 LEU A C 1
ATOM 597 O O . LEU A 1 82 ? 2.229 -2.296 -1.274 1.00 96.94 82 LEU A O 1
ATOM 601 N N . SER A 1 83 ? 1.039 -4.198 -1.084 1.00 98.31 83 SER A N 1
ATOM 602 C CA . SER A 1 83 ? -0.285 -3.574 -1.200 1.00 98.31 83 SER A CA 1
ATOM 603 C C . SER A 1 83 ? -0.501 -2.489 -0.138 1.00 98.31 83 SER A C 1
ATOM 605 O O . SER A 1 83 ? -0.924 -1.387 -0.469 1.00 98.31 83 SER A O 1
ATOM 607 N N . ALA A 1 84 ? -0.131 -2.764 1.118 1.00 98.19 84 ALA A N 1
ATOM 608 C CA . ALA A 1 84 ? -0.207 -1.804 2.215 1.00 98.19 84 ALA A CA 1
ATOM 609 C C . ALA A 1 84 ? 0.619 -0.548 1.931 1.00 98.19 84 ALA A C 1
ATOM 611 O O . ALA A 1 84 ? 0.087 0.551 2.020 1.00 98.19 84 ALA A O 1
ATOM 612 N N . ARG A 1 85 ? 1.881 -0.708 1.505 1.00 97.88 85 ARG A N 1
ATOM 613 C CA . ARG A 1 85 ? 2.745 0.431 1.161 1.00 97.88 85 ARG A CA 1
ATOM 614 C C . ARG A 1 85 ? 2.141 1.300 0.061 1.00 97.88 85 ARG A C 1
ATOM 616 O O . ARG A 1 85 ? 2.064 2.506 0.231 1.00 97.88 85 ARG A O 1
ATOM 623 N N . ILE A 1 86 ? 1.674 0.691 -1.031 1.00 97.75 86 ILE A N 1
ATOM 624 C CA . ILE A 1 86 ? 1.069 1.433 -2.148 1.00 97.75 86 ILE A CA 1
ATOM 625 C C . ILE A 1 86 ? -0.204 2.154 -1.689 1.00 97.75 86 ILE A C 1
ATOM 627 O O . ILE A 1 86 ? -0.398 3.321 -2.016 1.00 97.75 86 ILE A O 1
ATOM 631 N N . TYR A 1 87 ? -1.061 1.473 -0.923 1.00 98.31 87 TYR A N 1
ATOM 632 C CA . TYR A 1 87 ? -2.295 2.053 -0.398 1.00 98.31 87 TYR A CA 1
ATOM 633 C C . TYR A 1 87 ? -2.016 3.247 0.522 1.00 98.31 87 TYR A C 1
ATOM 635 O O . TYR A 1 87 ? -2.614 4.304 0.343 1.00 98.31 87 TYR A O 1
ATOM 643 N N . ASP A 1 88 ? -1.096 3.097 1.474 1.00 98.12 88 ASP A N 1
ATOM 644 C CA . ASP A 1 88 ? -0.761 4.145 2.438 1.00 98.12 88 ASP A CA 1
ATOM 645 C C . ASP A 1 88 ? -0.109 5.351 1.764 1.00 98.12 88 ASP A C 1
ATOM 647 O O . ASP A 1 88 ? -0.484 6.481 2.062 1.00 98.12 88 ASP A O 1
ATOM 651 N N . THR A 1 89 ? 0.819 5.124 0.828 1.00 97.62 89 THR A N 1
ATOM 652 C CA . THR A 1 89 ? 1.429 6.199 0.035 1.00 97.62 89 THR A CA 1
ATOM 653 C C . THR A 1 89 ? 0.370 6.934 -0.780 1.00 97.62 89 THR A C 1
ATOM 655 O O . THR A 1 89 ? 0.310 8.156 -0.724 1.00 97.62 89 THR A O 1
ATOM 658 N N . ALA A 1 90 ? -0.527 6.212 -1.460 1.00 97.94 90 ALA A N 1
ATOM 659 C CA . ALA A 1 90 ? -1.594 6.833 -2.238 1.00 97.94 90 ALA A CA 1
ATOM 660 C C . ALA A 1 90 ? -2.524 7.698 -1.370 1.00 97.94 90 ALA A C 1
ATOM 662 O O . ALA A 1 90 ? -2.835 8.830 -1.733 1.00 97.94 90 ALA A O 1
ATOM 663 N N . VAL A 1 91 ? -2.931 7.192 -0.199 1.00 97.81 91 VAL A N 1
ATOM 664 C CA . VAL A 1 91 ? -3.748 7.951 0.761 1.00 97.81 91 VAL A CA 1
ATOM 665 C C . VAL A 1 91 ? -2.995 9.177 1.285 1.00 97.81 91 VAL A C 1
ATOM 667 O O . VAL A 1 91 ? -3.587 10.251 1.370 1.00 97.81 91 VAL A O 1
ATOM 670 N N . ALA A 1 92 ? -1.705 9.045 1.602 1.00 98.00 92 ALA A N 1
ATOM 671 C CA . ALA A 1 92 ? -0.872 10.146 2.085 1.00 98.00 92 ALA A CA 1
ATOM 672 C C . ALA A 1 92 ? -0.659 11.243 1.027 1.00 98.00 92 ALA A C 1
ATOM 674 O O . ALA A 1 92 ? -0.632 12.424 1.364 1.00 98.00 92 ALA A O 1
ATOM 675 N N . GLU A 1 93 ? -0.555 10.864 -0.246 1.00 97.12 93 GLU A N 1
ATOM 676 C CA . GLU A 1 93 ? -0.437 11.783 -1.386 1.00 97.12 93 GLU A CA 1
ATOM 677 C C . GLU A 1 93 ? -1.792 12.346 -1.847 1.00 97.12 93 GLU A C 1
ATOM 679 O O . GLU A 1 93 ? -1.848 13.188 -2.743 1.00 97.12 93 GLU A O 1
ATOM 684 N N . GLY A 1 94 ? -2.899 11.898 -1.246 1.00 97.75 94 GLY A N 1
ATOM 685 C CA . GLY A 1 94 ? -4.246 12.335 -1.609 1.00 97.75 94 GLY A CA 1
ATOM 686 C C . GLY A 1 94 ? -4.703 11.848 -2.987 1.00 97.75 94 GLY A C 1
ATOM 687 O O . GLY A 1 94 ? -5.656 12.395 -3.543 1.00 97.75 94 GLY A O 1
ATOM 688 N N . ILE A 1 95 ? -4.053 10.823 -3.545 1.00 97.38 95 ILE A N 1
ATOM 689 C CA . ILE A 1 95 ? -4.446 10.218 -4.818 1.00 97.38 95 ILE A CA 1
ATOM 690 C C . ILE A 1 95 ? -5.356 9.004 -4.585 1.00 97.38 95 ILE A C 1
ATOM 692 O O . ILE A 1 95 ? -5.225 8.294 -3.584 1.00 97.38 95 ILE A O 1
ATOM 696 N N . PRO A 1 96 ? -6.281 8.697 -5.514 1.00 98.06 96 PRO A N 1
ATOM 697 C CA . PRO A 1 96 ? -7.086 7.488 -5.408 1.00 98.06 96 PRO A CA 1
ATOM 698 C C . PRO A 1 96 ? -6.186 6.241 -5.343 1.00 98.06 96 PRO A C 1
ATOM 700 O O . PRO A 1 96 ? -5.359 6.064 -6.241 1.00 98.06 96 PRO A O 1
ATOM 703 N N . PRO A 1 97 ? -6.368 5.318 -4.374 1.00 98.00 97 PRO A N 1
ATOM 704 C CA . PRO A 1 97 ? -5.529 4.124 -4.274 1.00 98.00 97 PRO A CA 1
ATOM 705 C C . PRO A 1 97 ? -5.466 3.331 -5.580 1.00 98.00 97 PRO A C 1
ATOM 707 O O . PRO A 1 97 ? -4.390 2.940 -6.016 1.00 98.00 97 PRO A O 1
ATOM 710 N N . ALA A 1 98 ? -6.597 3.181 -6.276 1.00 97.81 98 ALA A N 1
ATOM 711 C CA . ALA A 1 98 ? -6.644 2.508 -7.573 1.00 97.81 98 ALA A CA 1
ATOM 712 C C . ALA A 1 98 ? -5.674 3.108 -8.611 1.00 97.81 98 ALA A C 1
ATOM 714 O O . ALA A 1 98 ? -5.081 2.348 -9.377 1.00 97.81 98 ALA A O 1
ATOM 715 N N . LEU A 1 99 ? -5.484 4.433 -8.613 1.00 98.00 99 LEU A N 1
ATOM 716 C CA . LEU A 1 99 ? -4.510 5.105 -9.472 1.00 98.00 99 LEU A CA 1
ATOM 717 C C . LEU A 1 99 ? -3.078 4.782 -9.028 1.00 98.00 99 LEU A C 1
ATOM 719 O O . LEU A 1 99 ? -2.272 4.393 -9.866 1.00 98.00 99 LEU A O 1
ATOM 723 N N . GLY A 1 100 ? -2.786 4.833 -7.725 1.00 97.69 100 GLY A N 1
ATOM 724 C CA . GLY A 1 100 ? -1.477 4.443 -7.183 1.00 97.69 100 GLY A CA 1
ATOM 725 C C . GLY A 1 100 ? -1.065 3.021 -7.587 1.00 97.69 100 GLY A C 1
ATOM 726 O O . GLY A 1 100 ? 0.041 2.799 -8.075 1.00 97.69 100 GLY A O 1
ATOM 727 N N . PHE A 1 101 ? -1.983 2.052 -7.501 1.00 98.25 101 PHE A N 1
ATOM 728 C CA . PHE A 1 101 ? -1.724 0.685 -7.975 1.00 98.25 101 PHE A CA 1
ATOM 729 C C . PHE A 1 101 ? -1.492 0.600 -9.490 1.00 98.25 101 PHE A C 1
ATOM 731 O O . PHE A 1 101 ? -0.693 -0.221 -9.941 1.00 98.25 101 PHE A O 1
ATOM 738 N N . GLN A 1 102 ? -2.194 1.404 -10.292 1.00 97.62 102 GLN A N 1
ATOM 739 C CA . GLN A 1 102 ? -1.986 1.445 -11.741 1.00 97.62 102 GLN A CA 1
ATOM 740 C C . GLN A 1 102 ? -0.629 2.050 -12.109 1.00 97.62 102 GLN A C 1
ATOM 742 O O . GLN A 1 102 ? 0.038 1.498 -12.980 1.00 97.62 102 GLN A O 1
ATOM 747 N N . LEU A 1 103 ? -0.206 3.117 -11.427 1.00 96.00 103 LEU A N 1
ATOM 748 C CA . LEU A 1 103 ? 1.096 3.752 -11.635 1.00 96.00 103 LEU A CA 1
ATOM 749 C C . LEU A 1 103 ? 2.234 2.766 -11.362 1.00 96.00 103 LEU A C 1
ATOM 751 O O . LEU A 1 103 ? 3.003 2.460 -12.268 1.00 96.00 103 LEU A O 1
ATOM 755 N N . VAL A 1 104 ? 2.254 2.140 -10.182 1.00 96.06 104 VAL A N 1
ATOM 756 C CA . VAL A 1 104 ? 3.290 1.150 -9.829 1.00 96.06 104 VAL A CA 1
ATOM 757 C C . VAL A 1 104 ? 3.291 -0.044 -10.792 1.00 96.06 104 VAL A C 1
ATOM 759 O O . VAL A 1 104 ? 4.343 -0.582 -11.143 1.00 96.06 104 VAL A O 1
ATOM 762 N N . LYS A 1 105 ? 2.115 -0.465 -11.278 1.00 96.12 105 LYS A N 1
ATOM 763 C CA . LYS A 1 105 ? 2.023 -1.516 -12.300 1.00 96.12 105 LYS A CA 1
ATOM 764 C C . LYS A 1 105 ? 2.697 -1.108 -13.611 1.00 96.12 105 LYS A C 1
ATOM 766 O O . LYS A 1 105 ? 3.325 -1.958 -14.237 1.00 96.12 105 LYS A O 1
ATOM 771 N N . ILE A 1 106 ? 2.507 0.134 -14.050 1.00 95.44 106 ILE A N 1
ATOM 772 C CA . ILE A 1 106 ? 3.057 0.650 -15.308 1.00 95.44 106 ILE A CA 1
ATOM 773 C C . ILE A 1 106 ? 4.565 0.884 -15.181 1.00 95.44 106 ILE A C 1
ATOM 775 O O . ILE A 1 106 ? 5.303 0.524 -16.092 1.00 95.44 106 ILE A O 1
ATOM 779 N N . GLU A 1 107 ? 5.013 1.444 -14.059 1.00 91.81 107 GLU A N 1
ATOM 780 C CA . GLU A 1 107 ? 6.407 1.849 -13.860 1.00 91.81 107 GLU A CA 1
ATOM 781 C C . GLU A 1 107 ? 7.332 0.666 -13.573 1.00 91.81 107 GLU A C 1
ATOM 783 O O . GLU A 1 107 ? 8.371 0.530 -14.216 1.00 91.81 107 GLU A O 1
ATOM 788 N N . SER A 1 108 ? 6.942 -0.226 -12.658 1.00 93.81 108 SER A N 1
ATOM 789 C CA . SER A 1 108 ? 7.818 -1.311 -12.195 1.00 93.81 108 SER A CA 1
ATOM 790 C C . SER A 1 108 ? 7.231 -2.708 -12.366 1.00 93.81 108 SER A C 1
ATOM 792 O O . SER A 1 108 ? 7.911 -3.720 -12.169 1.00 93.81 108 SER A O 1
ATOM 794 N N . GLY A 1 109 ? 5.943 -2.810 -12.707 1.00 94.69 109 GLY A N 1
ATOM 795 C CA . GLY A 1 109 ? 5.234 -4.087 -12.688 1.00 94.69 109 GLY A CA 1
ATOM 796 C C . GLY A 1 109 ? 5.216 -4.720 -11.294 1.00 94.69 109 GLY A C 1
ATOM 797 O O . GLY A 1 109 ? 5.209 -5.947 -11.193 1.00 94.69 109 GLY A O 1
ATOM 798 N N . PHE A 1 110 ? 5.230 -3.894 -10.238 1.00 95.25 110 PHE A N 1
ATOM 799 C CA . PHE A 1 110 ? 5.333 -4.296 -8.828 1.00 95.25 110 PHE A CA 1
ATOM 800 C C . PHE A 1 110 ? 6.668 -4.944 -8.432 1.00 95.25 110 PHE A C 1
ATOM 802 O O . PHE A 1 110 ? 6.729 -5.699 -7.457 1.00 95.25 110 PHE A O 1
ATOM 809 N N . LYS A 1 111 ? 7.741 -4.671 -9.177 1.00 91.12 111 LYS A N 1
ATOM 810 C CA . LYS A 1 111 ? 9.081 -5.174 -8.873 1.00 91.12 111 LYS A CA 1
ATOM 811 C C . LYS A 1 111 ? 9.917 -4.062 -8.258 1.00 91.12 111 LYS A C 1
ATOM 813 O O . LYS A 1 111 ? 10.331 -3.176 -8.979 1.00 91.12 111 LYS A O 1
ATOM 818 N N . ASN A 1 112 ? 10.297 -4.204 -6.990 1.00 83.94 112 ASN A N 1
ATOM 819 C CA . ASN A 1 112 ? 11.180 -3.259 -6.280 1.00 83.94 112 ASN A CA 1
ATOM 820 C C . ASN A 1 112 ? 12.610 -3.128 -6.860 1.00 83.94 112 ASN A C 1
ATOM 822 O O . ASN A 1 112 ? 13.470 -2.490 -6.259 1.00 83.94 112 ASN A O 1
ATOM 826 N N . THR A 1 113 ? 12.909 -3.829 -7.951 1.00 86.25 113 THR A N 1
ATOM 827 C CA . THR A 1 113 ? 14.205 -3.827 -8.636 1.00 86.25 113 THR A CA 1
ATOM 828 C C . THR A 1 113 ? 14.035 -3.470 -10.109 1.00 86.25 113 THR A C 1
ATOM 830 O O . THR A 1 113 ? 14.881 -3.857 -10.918 1.00 86.25 11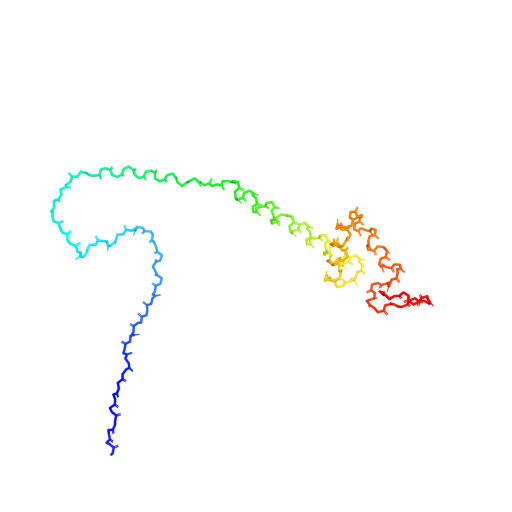3 THR A O 1
ATOM 833 N N . ALA A 1 114 ? 12.911 -2.860 -10.507 1.00 81.81 114 ALA A N 1
ATOM 834 C CA . ALA A 1 114 ? 12.786 -2.428 -11.885 1.00 81.81 114 ALA A CA 1
ATOM 835 C C . ALA A 1 114 ? 13.745 -1.258 -12.120 1.00 81.81 114 ALA A C 1
ATOM 837 O O . ALA A 1 114 ? 13.926 -0.375 -11.281 1.00 81.81 114 ALA A O 1
ATOM 838 N N . GLN A 1 115 ? 14.417 -1.319 -13.263 1.00 83.62 115 GLN A N 1
ATOM 839 C CA . GLN A 1 115 ? 15.300 -0.272 -13.735 1.00 83.62 115 GLN A CA 1
ATOM 840 C C . GLN A 1 115 ? 14.856 0.089 -15.146 1.00 83.62 115 GLN A C 1
ATOM 842 O O . GLN A 1 115 ? 14.688 -0.790 -15.998 1.00 83.62 115 GLN A O 1
ATOM 847 N N . SER A 1 116 ? 14.621 1.373 -15.387 1.00 78.69 116 SER A N 1
ATOM 848 C CA . SER A 1 116 ? 14.297 1.866 -16.725 1.00 78.69 116 SER A CA 1
ATOM 849 C C . SER A 1 116 ? 15.561 2.038 -17.575 1.00 78.69 116 SER A C 1
ATOM 851 O O . SER A 1 116 ? 16.673 2.096 -17.059 1.00 78.69 116 SER A O 1
ATOM 853 N N . HIS A 1 117 ? 15.391 2.204 -18.890 1.00 77.00 117 HIS A N 1
ATOM 854 C CA . HIS A 1 117 ? 16.494 2.544 -19.802 1.00 77.00 117 HIS A CA 1
ATOM 855 C C . HIS A 1 117 ? 17.131 3.918 -19.507 1.00 77.00 117 HIS A C 1
ATOM 857 O O . HIS A 1 117 ? 18.240 4.184 -19.952 1.00 77.00 117 HIS A O 1
ATOM 863 N N . MET A 1 118 ? 16.428 4.777 -18.760 1.00 82.75 118 MET A N 1
ATOM 864 C CA . MET A 1 118 ? 16.881 6.105 -18.332 1.00 82.75 118 MET A CA 1
ATOM 865 C C . MET A 1 118 ? 17.352 6.110 -16.865 1.00 82.75 118 MET A C 1
ATOM 867 O O . MET A 1 118 ? 17.302 7.146 -16.211 1.00 82.75 118 MET A O 1
ATOM 871 N N . ASP A 1 119 ? 17.736 4.949 -16.325 1.00 79.94 119 ASP A N 1
ATOM 872 C CA . ASP A 1 119 ? 18.264 4.763 -14.964 1.00 79.94 119 ASP A CA 1
ATOM 873 C C . ASP A 1 119 ? 17.326 5.113 -13.793 1.00 79.94 119 ASP A C 1
ATOM 875 O O . ASP A 1 119 ? 17.757 5.149 -12.641 1.00 79.94 119 ASP A O 1
ATOM 879 N N . ALA A 1 120 ? 16.021 5.288 -14.026 1.00 76.81 120 ALA A N 1
ATOM 880 C CA . ALA A 1 120 ? 15.050 5.273 -12.925 1.00 76.81 120 ALA A CA 1
ATOM 881 C C . ALA A 1 120 ? 15.050 3.899 -12.224 1.00 76.81 120 ALA A C 1
ATOM 883 O O . ALA A 1 120 ? 14.964 2.880 -12.911 1.00 76.81 120 ALA A O 1
ATOM 884 N N . ILE A 1 121 ? 15.127 3.890 -10.888 1.00 76.88 121 ILE A N 1
ATOM 885 C CA . ILE A 1 121 ? 15.106 2.694 -10.029 1.00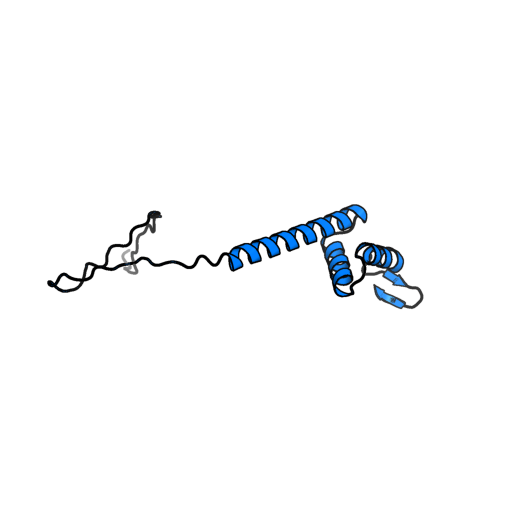 76.88 121 ILE A CA 1
ATOM 886 C C . ILE A 1 121 ? 13.812 2.707 -9.211 1.00 76.88 121 ILE A C 1
ATOM 888 O O . ILE A 1 121 ? 13.538 3.699 -8.533 1.00 76.88 121 ILE A O 1
ATOM 892 N N . GLY A 1 122 ? 13.059 1.607 -9.224 1.00 68.06 122 GLY A N 1
ATOM 893 C CA . GLY A 1 122 ? 11.843 1.452 -8.416 1.00 68.06 122 GLY A CA 1
ATOM 894 C C . GLY A 1 122 ? 10.983 0.285 -8.850 1.00 68.06 122 GLY A C 1
ATOM 895 O O . GLY A 1 122 ? 10.915 0.046 -10.069 1.00 68.06 122 GLY A O 1
#

pLDDT: mean 75.04, std 22.16, range [37.91, 98.44]

Radius of gyration: 32.31 Å; chains: 1; bounding box: 53×52×89 Å

Secondary structure (DSSP, 8-state):
---------------------------SS-------------------HHHHHHHHHHHHHHHHHHHHHHHHHHHHT--HHHHHHHHHHHHHTT--HHHHHHHHHHHTTT-TT-B-TT--B-